Protein AF-A0A9R0RSY3-F1 (afdb_monomer_lite)

Secondary structure (DSSP, 8-state):
-HHHHHHHHHHHHHHHHTT-SEEEEE--SSPTT-BPPGGGGG-TT-SEEEEES-BPP-GGGS-TT---TT--EEEEES-B--HHHHHHHHHT-TT--EEEEES---SSPPEEEE-SS--EEEEESS--SPEEEEE-TT--EEE-

Sequence (144 aa):
MDEHRGEMARCLDTLVAKGVQELVFVNRPWPIDLRLPATLFSCASLTRLCLGVFRLPDTAAVPRGARFPNLRELILSLNTMEERDLAFLLEKSPVLEFLFIMGNQAGGVRLRLVSHSLRCVQLGFSFSEDIDVVDAPRLERLFQ

Organism: Triticum turgidum subsp. durum (NCBI:txid4567)

InterPro domains:
  IPR032675 Leucine-rich repeat domain superfamily [G3DSA:3.80.10.10] (10-142)
  IPR055302 F-box domain-containing protein-like [PTHR32141] (8-143)
  IPR055411 F-box/LRR-repeat protein 15/At3g58940/PEG3-like, LRR domain [PF24758] (9-143)

Structure (mmCIF, N/CA/C/O backbone):
data_AF-A0A9R0RSY3-F1
#
_entry.id   AF-A0A9R0RSY3-F1
#
loop_
_atom_site.group_PDB
_atom_site.id
_atom_site.type_symbol
_atom_site.label_atom_id
_atom_site.label_alt_id
_atom_site.label_comp_id
_atom_site.label_asym_id
_atom_site.label_entity_id
_atom_site.label_seq_id
_atom_site.pdbx_PDB_ins_code
_atom_site.Cartn_x
_atom_site.Cartn_y
_atom_site.Cartn_z
_atom_site.occupancy
_atom_site.B_iso_or_equiv
_atom_site.auth_seq_id
_atom_site.auth_comp_id
_atom_site.auth_asym_id
_atom_site.auth_atom_id
_atom_site.pdbx_PDB_model_num
ATOM 1 N N . MET A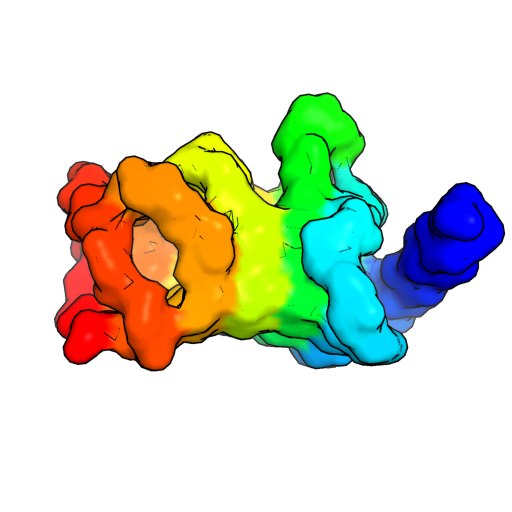 1 1 ? 17.191 -6.205 -18.103 1.00 53.81 1 MET A N 1
ATOM 2 C CA . MET A 1 1 ? 15.925 -5.630 -17.591 1.00 53.81 1 MET A CA 1
ATOM 3 C C . MET A 1 1 ? 14.920 -6.720 -17.224 1.00 53.81 1 MET A C 1
ATOM 5 O O . MET A 1 1 ? 14.464 -6.714 -16.089 1.00 53.81 1 MET A O 1
ATOM 9 N N . ASP A 1 2 ? 14.617 -7.684 -18.103 1.00 59.28 2 ASP A N 1
ATOM 10 C CA . ASP A 1 2 ? 13.605 -8.718 -17.800 1.00 59.28 2 ASP A CA 1
ATOM 11 C C . ASP A 1 2 ? 14.062 -9.821 -16.834 1.00 59.28 2 ASP A C 1
ATOM 13 O O . ASP A 1 2 ? 13.274 -10.258 -15.999 1.00 59.28 2 ASP A O 1
ATOM 17 N N . GLU A 1 3 ? 15.336 -10.219 -16.857 1.00 62.00 3 GLU A N 1
ATOM 18 C CA . GLU A 1 3 ? 15.866 -11.220 -15.911 1.00 62.00 3 GLU A CA 1
ATOM 19 C C . GLU A 1 3 ? 15.746 -10.753 -14.452 1.00 62.00 3 GLU A C 1
ATOM 21 O O . GLU A 1 3 ? 15.232 -11.481 -13.606 1.00 62.00 3 GLU A O 1
ATOM 26 N N . HIS A 1 4 ? 16.072 -9.484 -14.186 1.00 68.38 4 HIS A N 1
ATOM 27 C CA . HIS A 1 4 ? 15.970 -8.875 -12.855 1.00 68.38 4 HIS A CA 1
ATOM 28 C C . HIS A 1 4 ? 14.512 -8.803 -12.366 1.00 68.38 4 HIS A C 1
ATOM 30 O O . HIS A 1 4 ? 14.230 -8.920 -11.174 1.00 68.38 4 HIS A O 1
ATOM 36 N N . ARG A 1 5 ? 13.552 -8.649 -13.291 1.00 71.44 5 ARG A N 1
ATOM 37 C CA . ARG A 1 5 ? 12.116 -8.698 -12.982 1.00 71.44 5 ARG A CA 1
ATOM 38 C C . ARG A 1 5 ? 11.675 -10.117 -12.619 1.00 71.44 5 ARG A C 1
ATOM 40 O O . ARG A 1 5 ? 10.901 -10.282 -11.678 1.00 71.44 5 ARG A O 1
ATOM 47 N N . GLY A 1 6 ? 12.158 -11.122 -13.350 1.00 78.62 6 GLY A N 1
ATOM 48 C CA . GLY A 1 6 ? 11.869 -12.532 -13.083 1.00 78.62 6 GLY A CA 1
ATOM 49 C C . GLY A 1 6 ? 12.427 -13.001 -11.739 1.00 78.62 6 GLY A C 1
ATOM 50 O O . GLY A 1 6 ? 11.724 -13.661 -10.975 1.00 78.62 6 GLY A O 1
ATOM 51 N N . GLU A 1 7 ? 13.656 -12.608 -11.411 1.00 83.19 7 GLU A N 1
ATOM 52 C CA . GLU A 1 7 ? 14.283 -12.887 -10.114 1.00 83.19 7 GLU A CA 1
ATOM 53 C C . GLU A 1 7 ? 13.528 -12.227 -8.960 1.00 83.19 7 GLU A C 1
ATOM 55 O O . GLU A 1 7 ? 13.243 -12.873 -7.951 1.00 83.19 7 GLU A O 1
ATOM 60 N N . MET A 1 8 ? 13.130 -10.964 -9.129 1.00 84.75 8 MET A N 1
ATOM 61 C CA . MET A 1 8 ? 12.333 -10.246 -8.138 1.00 84.75 8 MET A CA 1
ATOM 62 C C . MET A 1 8 ? 10.972 -10.910 -7.904 1.00 84.75 8 MET A C 1
ATOM 64 O O . MET A 1 8 ? 10.574 -11.078 -6.754 1.00 84.75 8 MET A O 1
ATOM 68 N N . ALA A 1 9 ? 10.273 -11.327 -8.964 1.00 84.00 9 ALA A N 1
ATOM 69 C CA . ALA A 1 9 ? 9.005 -12.042 -8.829 1.00 84.00 9 ALA A CA 1
ATOM 70 C C . ALA A 1 9 ? 9.178 -13.348 -8.034 1.00 84.00 9 ALA A C 1
ATOM 72 O O . ALA A 1 9 ? 8.453 -13.567 -7.069 1.00 84.00 9 ALA A O 1
ATOM 73 N N . ARG A 1 10 ?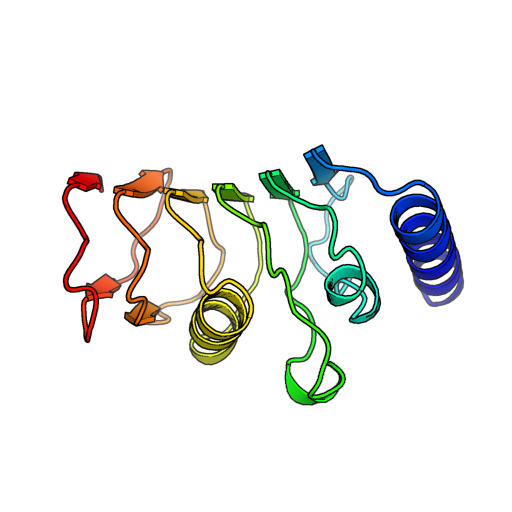 10.205 -14.150 -8.349 1.00 87.25 10 ARG A N 1
ATOM 74 C CA . ARG A 1 10 ? 10.520 -15.392 -7.615 1.00 87.25 10 ARG A CA 1
ATOM 75 C C . ARG A 1 10 ? 10.910 -15.144 -6.156 1.00 87.25 10 ARG A C 1
ATOM 77 O O . ARG A 1 10 ? 10.565 -15.935 -5.275 1.00 87.25 10 ARG A O 1
ATOM 84 N N . CYS A 1 11 ? 11.635 -14.058 -5.890 1.00 87.88 11 CYS A N 1
ATOM 85 C CA . CYS A 1 11 ? 11.963 -13.635 -4.532 1.00 87.88 11 CYS A CA 1
ATOM 86 C C . CYS A 1 11 ? 10.681 -13.330 -3.748 1.00 87.88 11 CYS A C 1
ATOM 88 O O . CYS A 1 11 ? 10.483 -13.874 -2.663 1.00 87.88 11 CYS A O 1
ATOM 90 N N . LEU A 1 12 ? 9.766 -12.551 -4.334 1.00 88.44 12 LEU A N 1
ATOM 91 C CA . LEU A 1 12 ? 8.464 -12.259 -3.736 1.00 88.44 12 LEU A CA 1
ATOM 92 C C . LEU A 1 12 ? 7.646 -13.531 -3.502 1.00 88.44 12 LEU A C 1
ATOM 94 O O . LEU A 1 12 ? 7.150 -13.712 -2.396 1.00 88.44 12 LEU A O 1
ATOM 98 N N . ASP A 1 13 ? 7.586 -14.453 -4.464 1.00 89.31 13 ASP A N 1
ATOM 99 C CA . ASP A 1 13 ? 6.884 -15.735 -4.300 1.00 89.31 13 ASP A CA 1
ATOM 100 C C . ASP A 1 13 ? 7.438 -16.542 -3.112 1.00 89.31 13 ASP A C 1
ATOM 102 O O . ASP A 1 13 ? 6.692 -17.158 -2.349 1.00 89.31 13 ASP A O 1
ATOM 106 N N . THR A 1 14 ? 8.754 -16.488 -2.894 1.00 91.69 14 THR A N 1
ATOM 107 C CA . THR A 1 14 ? 9.396 -17.121 -1.734 1.00 91.69 14 THR A CA 1
ATOM 108 C C . THR A 1 14 ? 8.997 -16.441 -0.422 1.00 91.69 14 THR A C 1
ATOM 110 O O . THR A 1 14 ? 8.752 -17.122 0.576 1.00 91.69 14 THR A O 1
ATOM 113 N N . LEU A 1 15 ? 8.916 -15.107 -0.398 1.00 90.69 15 LEU A N 1
ATOM 114 C CA . LEU A 1 15 ? 8.480 -14.347 0.779 1.00 90.69 15 LEU A CA 1
ATOM 115 C C . LEU A 1 15 ? 7.005 -14.619 1.111 1.00 90.69 15 LEU A C 1
ATOM 117 O O . LEU A 1 15 ? 6.673 -14.787 2.286 1.00 90.69 15 LEU A O 1
ATOM 121 N N . VAL A 1 16 ? 6.152 -14.743 0.086 1.00 89.31 16 VAL A N 1
ATOM 122 C CA . VAL A 1 16 ? 4.752 -15.180 0.219 1.00 89.31 16 VAL A CA 1
ATOM 123 C C . VAL A 1 16 ? 4.697 -16.556 0.876 1.00 89.31 16 VAL A C 1
ATOM 125 O O . VAL A 1 16 ? 4.035 -16.722 1.898 1.00 89.31 16 VAL A O 1
ATOM 128 N N . ALA A 1 17 ? 5.427 -17.534 0.330 1.00 91.25 17 ALA A N 1
ATOM 129 C CA . ALA A 1 17 ? 5.431 -18.905 0.840 1.00 91.25 17 ALA A CA 1
ATOM 130 C C . ALA A 1 17 ? 5.921 -18.998 2.294 1.00 91.25 17 ALA A C 1
ATOM 132 O O . ALA A 1 17 ? 5.477 -19.862 3.048 1.00 91.25 17 ALA A O 1
ATOM 133 N N . LYS A 1 18 ? 6.821 -18.097 2.703 1.00 93.94 18 LYS A N 1
ATOM 134 C CA . LYS A 1 18 ? 7.340 -18.022 4.074 1.00 93.94 18 LYS A CA 1
ATOM 135 C C . LYS A 1 18 ? 6.441 -17.262 5.049 1.00 93.94 18 LYS A C 1
ATOM 137 O O . LYS A 1 18 ? 6.751 -17.250 6.237 1.00 93.94 18 LYS A O 1
ATOM 142 N N . GLY A 1 19 ? 5.362 -16.631 4.587 1.00 93.38 19 GLY A N 1
ATOM 143 C CA . GLY A 1 19 ? 4.449 -15.896 5.462 1.00 93.38 19 GLY A CA 1
ATOM 144 C C . GLY A 1 19 ? 5.119 -14.714 6.170 1.00 93.38 19 GLY A C 1
ATOM 145 O O . GLY A 1 19 ? 4.850 -14.461 7.344 1.00 93.38 19 GLY A O 1
ATOM 146 N N . VAL A 1 20 ? 6.014 -14.005 5.476 1.00 95.62 20 VAL A N 1
ATOM 147 C CA . VAL A 1 20 ? 6.740 -12.856 6.037 1.00 95.62 20 VAL A CA 1
ATOM 148 C C . VAL A 1 20 ? 5.759 -11.782 6.520 1.00 95.62 20 VAL A C 1
ATOM 150 O O . VAL A 1 20 ? 4.813 -11.435 5.811 1.00 95.62 20 VAL A O 1
ATOM 153 N N . GLN A 1 21 ? 5.985 -11.265 7.730 1.00 97.25 21 GLN A N 1
ATOM 154 C CA . GLN A 1 21 ? 5.150 -10.223 8.343 1.00 97.25 21 GLN A CA 1
ATOM 155 C C . GLN A 1 21 ? 5.715 -8.818 8.127 1.00 97.25 21 GLN A C 1
ATOM 157 O O . GLN A 1 21 ? 4.960 -7.880 7.887 1.00 97.25 21 GLN A O 1
ATOM 162 N N . GLU A 1 22 ? 7.038 -8.678 8.145 1.00 97.38 22 GLU A N 1
ATOM 163 C CA . GLU A 1 22 ? 7.708 -7.403 7.910 1.00 97.38 22 GLU A CA 1
ATOM 164 C C . GLU A 1 22 ? 8.625 -7.504 6.701 1.00 97.38 22 GLU A C 1
ATOM 166 O O . GLU A 1 22 ? 9.510 -8.360 6.648 1.00 97.38 22 GLU A O 1
ATOM 171 N N . LEU A 1 23 ? 8.426 -6.616 5.731 1.00 95.62 23 LEU A N 1
ATOM 172 C CA . LEU A 1 23 ? 9.250 -6.557 4.535 1.00 95.62 23 LEU A CA 1
ATOM 173 C C . LEU A 1 23 ? 9.775 -5.144 4.319 1.00 95.62 23 LEU A C 1
ATOM 175 O O . LEU A 1 23 ? 9.011 -4.193 4.170 1.00 95.62 23 LEU A O 1
ATOM 179 N N . VAL A 1 24 ? 11.099 -5.035 4.244 1.00 94.38 24 VAL A N 1
ATOM 180 C CA . VAL A 1 24 ? 11.794 -3.852 3.742 1.00 94.38 24 VAL A CA 1
ATOM 181 C C . VAL A 1 24 ? 12.367 -4.210 2.384 1.00 94.38 24 VAL A C 1
ATOM 183 O O . VAL A 1 24 ? 13.210 -5.099 2.275 1.00 94.38 24 VAL A O 1
ATOM 186 N N . PHE A 1 25 ? 11.898 -3.527 1.348 1.00 90.44 25 PHE A N 1
ATOM 187 C CA . PHE A 1 25 ? 12.312 -3.783 -0.017 1.00 90.44 25 PHE A CA 1
ATOM 188 C C . PHE A 1 25 ? 12.718 -2.475 -0.682 1.00 90.44 25 PHE A C 1
ATOM 190 O O . PHE A 1 25 ? 11.901 -1.580 -0.889 1.00 90.44 25 PHE A O 1
ATOM 197 N N . VAL A 1 26 ? 14.013 -2.349 -0.971 1.00 88.56 26 VAL A N 1
ATOM 198 C CA . VAL A 1 26 ? 14.625 -1.111 -1.462 1.00 88.56 26 VAL A CA 1
ATOM 199 C C . VAL A 1 26 ? 15.496 -1.426 -2.669 1.00 88.56 26 VAL A C 1
ATOM 201 O O . VAL A 1 26 ? 16.396 -2.258 -2.581 1.00 88.56 26 VAL A O 1
ATOM 204 N N . ASN A 1 27 ? 15.247 -0.745 -3.784 1.00 85.38 27 ASN A N 1
ATOM 205 C CA . ASN A 1 27 ? 16.029 -0.887 -5.008 1.00 85.38 27 ASN A CA 1
ATOM 206 C C . ASN A 1 27 ? 17.263 0.039 -5.005 1.00 85.38 27 ASN A C 1
ATOM 208 O O . ASN A 1 27 ? 17.149 1.242 -4.767 1.00 85.38 27 ASN A O 1
ATOM 212 N N . ARG A 1 28 ? 18.459 -0.505 -5.269 1.00 74.75 28 ARG A N 1
ATOM 213 C CA . ARG A 1 28 ? 19.733 0.237 -5.377 1.00 74.75 28 ARG A CA 1
ATOM 214 C C . ARG A 1 28 ? 20.640 -0.441 -6.421 1.00 74.75 28 ARG A C 1
ATOM 216 O O . ARG A 1 28 ? 20.741 -1.665 -6.380 1.00 74.75 28 ARG A O 1
ATOM 223 N N . PRO A 1 29 ? 21.393 0.312 -7.249 1.00 67.19 29 PRO A N 1
ATOM 224 C CA . PRO A 1 29 ? 21.426 1.773 -7.360 1.00 67.19 29 PRO A CA 1
ATOM 225 C C . PRO A 1 29 ? 20.280 2.329 -8.226 1.00 67.19 29 PRO A C 1
ATOM 227 O O . PRO A 1 29 ? 19.537 1.585 -8.853 1.00 67.19 29 PRO A O 1
ATOM 230 N N . TRP A 1 30 ? 20.143 3.656 -8.242 1.00 59.78 30 TRP A N 1
ATOM 231 C CA . TRP A 1 30 ? 19.291 4.394 -9.185 1.00 59.78 30 TRP A CA 1
ATOM 232 C C . TRP A 1 30 ? 19.601 3.944 -10.633 1.00 59.78 30 TRP A C 1
ATOM 234 O O . TRP A 1 30 ? 20.783 3.725 -10.920 1.00 59.78 30 TRP A O 1
ATOM 244 N N . PRO A 1 31 ? 18.612 3.808 -11.543 1.00 61.44 31 PRO A N 1
ATOM 245 C CA . PRO A 1 31 ? 17.361 4.580 -11.607 1.00 61.44 31 PRO A CA 1
ATOM 246 C C . PRO A 1 31 ? 16.076 3.958 -11.015 1.00 61.44 31 PRO A C 1
ATOM 248 O O . PRO A 1 31 ? 15.978 2.759 -10.779 1.00 61.44 31 PRO A O 1
ATOM 251 N N . ILE A 1 32 ? 15.064 4.819 -10.787 1.00 66.00 32 ILE A N 1
ATOM 252 C CA . ILE A 1 32 ? 13.683 4.473 -10.364 1.00 66.00 32 ILE A CA 1
ATOM 253 C C . ILE A 1 32 ? 12.850 4.048 -11.590 1.00 66.00 32 ILE A C 1
ATOM 255 O O . ILE A 1 32 ? 11.834 4.649 -11.942 1.00 66.00 32 ILE A O 1
ATOM 259 N N . ASP A 1 33 ? 13.304 3.047 -12.334 1.00 69.19 33 ASP A N 1
ATOM 260 C CA . ASP A 1 33 ? 12.573 2.517 -13.491 1.00 69.19 33 ASP A CA 1
ATOM 261 C C . ASP A 1 33 ? 12.020 1.108 -13.252 1.00 69.19 33 ASP A C 1
ATOM 263 O O . ASP A 1 33 ? 11.035 0.713 -13.892 1.00 69.19 33 ASP A O 1
ATOM 267 N N . LEU A 1 34 ? 12.574 0.389 -12.273 1.00 81.50 34 LEU A N 1
ATOM 268 C CA . LEU A 1 34 ? 12.111 -0.937 -11.908 1.00 81.50 34 LEU A CA 1
ATOM 269 C C . LEU A 1 34 ? 10.702 -0.866 -11.303 1.00 81.50 34 LEU A C 1
ATOM 271 O O . LEU A 1 34 ? 10.477 -0.367 -10.199 1.00 81.50 34 LEU A O 1
ATOM 275 N N . ARG A 1 35 ? 9.731 -1.369 -12.069 1.00 85.12 35 ARG A N 1
ATOM 276 C CA . ARG A 1 35 ? 8.344 -1.514 -11.613 1.00 85.12 35 ARG A CA 1
ATOM 277 C C . ARG A 1 35 ? 8.225 -2.692 -10.667 1.00 85.12 35 ARG A C 1
ATOM 279 O O . ARG A 1 35 ? 8.589 -3.810 -11.047 1.00 85.12 35 ARG A O 1
ATOM 286 N N . LEU A 1 36 ? 7.634 -2.435 -9.509 1.00 86.94 36 LEU A N 1
ATOM 287 C CA . LEU A 1 36 ? 7.298 -3.448 -8.524 1.00 86.94 36 LEU A CA 1
ATOM 288 C C . LEU A 1 36 ? 6.354 -4.507 -9.137 1.00 86.94 36 LEU A C 1
ATOM 290 O O . LEU A 1 36 ? 5.409 -4.142 -9.840 1.00 86.94 36 LEU A O 1
ATOM 294 N N . PRO A 1 37 ? 6.584 -5.813 -8.925 1.00 86.44 37 PRO A N 1
ATOM 295 C CA . PRO A 1 37 ? 5.681 -6.852 -9.404 1.00 86.44 37 PRO A CA 1
ATOM 296 C C . PRO A 1 37 ? 4.357 -6.859 -8.642 1.00 86.44 37 PRO A C 1
ATOM 298 O O . PRO A 1 37 ? 4.325 -6.723 -7.419 1.00 86.44 37 PRO A O 1
ATOM 301 N N . ALA A 1 38 ? 3.267 -7.138 -9.358 1.00 85.62 38 ALA A N 1
ATOM 302 C CA . ALA A 1 38 ? 1.944 -7.323 -8.762 1.00 85.62 38 ALA A CA 1
ATOM 303 C C . ALA A 1 38 ? 1.876 -8.513 -7.782 1.00 85.62 38 ALA A C 1
ATOM 305 O O . ALA A 1 38 ? 0.990 -8.556 -6.931 1.00 85.62 38 ALA A O 1
ATOM 306 N N 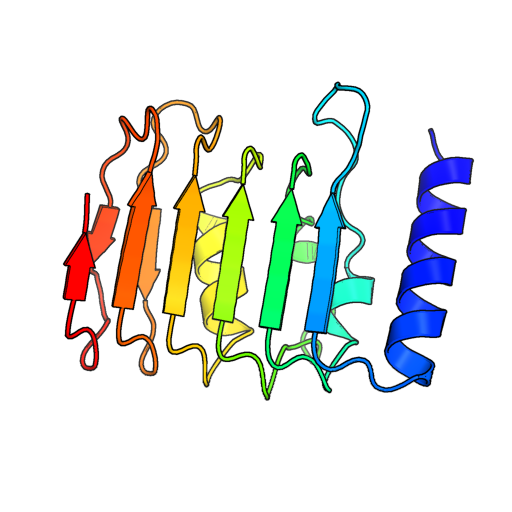. THR A 1 39 ? 2.818 -9.463 -7.857 1.00 86.06 39 THR A N 1
ATOM 307 C CA . THR A 1 39 ? 2.882 -10.607 -6.934 1.00 86.06 39 THR A CA 1
ATOM 308 C C . THR A 1 39 ? 3.096 -10.186 -5.482 1.00 86.06 39 THR A C 1
ATOM 310 O O . THR A 1 39 ? 2.672 -10.921 -4.594 1.00 86.06 39 THR A O 1
ATOM 313 N N . LEU A 1 40 ? 3.625 -8.981 -5.218 1.00 88.75 40 LEU A N 1
ATOM 314 C CA . LEU A 1 40 ? 3.760 -8.441 -3.862 1.00 88.75 40 LEU A CA 1
ATOM 315 C C . LEU A 1 40 ? 2.425 -8.432 -3.097 1.00 88.75 40 LEU A C 1
ATOM 317 O O . LEU A 1 40 ? 2.403 -8.756 -1.913 1.00 88.75 40 LEU A O 1
ATOM 321 N N . PHE A 1 41 ? 1.303 -8.145 -3.770 1.00 89.12 41 PHE A N 1
ATOM 322 C CA . PHE A 1 41 ? -0.038 -8.148 -3.162 1.00 89.12 41 PHE A CA 1
ATOM 323 C C . PHE A 1 41 ? -0.526 -9.543 -2.740 1.00 89.12 41 PHE A C 1
ATOM 325 O O . PHE A 1 41 ? -1.607 -9.669 -2.168 1.00 89.12 41 PHE A O 1
ATOM 332 N N . SER A 1 42 ? 0.242 -10.596 -3.026 1.00 88.50 42 SER A N 1
ATOM 333 C CA . SER A 1 42 ? -0.044 -11.960 -2.571 1.00 88.50 42 SER A CA 1
ATOM 334 C C . SER A 1 42 ? 0.525 -12.239 -1.176 1.00 88.50 42 SER A C 1
ATOM 336 O O . SER A 1 42 ? 0.177 -13.251 -0.571 1.00 88.50 42 SER A O 1
ATOM 338 N N . CYS A 1 43 ? 1.369 -11.352 -0.631 1.00 91.19 43 CYS A N 1
ATOM 339 C CA . CYS A 1 43 ? 1.935 -11.470 0.714 1.00 91.19 43 CYS A CA 1
ATOM 340 C C . CYS A 1 43 ? 0.887 -11.130 1.790 1.00 91.19 43 CYS A C 1
ATOM 342 O O . CYS A 1 43 ? 0.973 -10.109 2.473 1.00 91.19 43 CYS A O 1
ATOM 344 N N . ALA A 1 44 ? -0.121 -11.990 1.948 1.00 92.62 44 ALA A N 1
ATOM 345 C CA . ALA A 1 44 ? -1.257 -11.740 2.834 1.00 92.62 44 ALA A CA 1
ATOM 346 C C . ALA A 1 44 ? -0.877 -11.644 4.326 1.00 92.62 44 ALA A C 1
ATOM 348 O O . ALA A 1 44 ? -1.627 -11.080 5.121 1.00 92.62 44 ALA A O 1
ATOM 349 N N . SER A 1 45 ? 0.276 -12.190 4.712 1.00 96.00 45 SER A N 1
ATOM 350 C CA . SER A 1 45 ? 0.819 -12.166 6.074 1.00 96.00 45 SER A CA 1
ATOM 351 C C . SER A 1 45 ? 1.432 -10.827 6.483 1.00 96.00 45 SER A C 1
ATOM 353 O O . SER A 1 45 ? 1.683 -10.641 7.672 1.00 96.00 45 SER A O 1
ATOM 355 N N . LEU A 1 46 ? 1.698 -9.917 5.537 1.00 97.88 46 LEU A N 1
ATOM 356 C CA . LEU A 1 46 ? 2.383 -8.663 5.843 1.00 97.88 46 LEU A CA 1
ATOM 357 C C . LEU A 1 46 ? 1.566 -7.801 6.803 1.00 97.88 46 LEU A C 1
ATOM 359 O O . LEU A 1 46 ? 0.401 -7.502 6.548 1.00 97.88 46 LEU A O 1
ATOM 363 N N . THR A 1 47 ? 2.228 -7.362 7.867 1.00 98.31 47 THR A N 1
ATOM 364 C CA . THR A 1 47 ? 1.766 -6.360 8.828 1.00 98.31 47 THR A CA 1
ATOM 365 C C . THR A 1 47 ? 2.500 -5.036 8.648 1.00 98.31 47 THR A C 1
ATOM 367 O O . THR A 1 47 ? 1.918 -3.981 8.904 1.00 98.31 47 THR A O 1
ATOM 370 N N . ARG A 1 48 ? 3.734 -5.075 8.130 1.00 98.44 48 ARG A N 1
ATOM 371 C CA . ARG A 1 48 ? 4.565 -3.897 7.876 1.00 98.44 48 ARG A CA 1
ATOM 372 C C . ARG A 1 48 ? 5.302 -4.002 6.549 1.00 98.44 48 ARG A C 1
ATOM 374 O O . ARG A 1 48 ? 5.981 -4.992 6.276 1.00 98.44 48 ARG A O 1
ATOM 381 N N . LEU A 1 49 ? 5.201 -2.954 5.740 1.00 97.25 49 LEU A N 1
ATOM 382 C CA . LEU A 1 49 ? 5.821 -2.886 4.423 1.00 97.25 49 LEU A CA 1
ATOM 383 C C . LEU A 1 49 ? 6.542 -1.551 4.242 1.00 97.25 49 LEU A C 1
ATOM 385 O O . LEU A 1 49 ? 5.936 -0.488 4.335 1.00 97.25 49 LEU A O 1
ATOM 389 N N . CYS A 1 50 ? 7.833 -1.616 3.937 1.00 95.19 50 CYS A N 1
ATOM 390 C CA . CYS A 1 50 ? 8.644 -0.472 3.547 1.00 95.19 50 CYS A CA 1
ATOM 391 C C . CYS A 1 50 ? 9.145 -0.673 2.118 1.00 95.19 50 CYS A C 1
ATOM 393 O O . CYS A 1 50 ? 9.875 -1.626 1.844 1.00 95.19 50 CYS A O 1
ATOM 395 N N . LEU A 1 51 ? 8.747 0.223 1.216 1.00 92.06 51 LEU A N 1
ATOM 396 C CA . LEU A 1 51 ? 9.139 0.224 -0.189 1.00 92.06 51 LEU A CA 1
ATOM 397 C C . LEU A 1 51 ? 10.004 1.441 -0.486 1.00 92.06 51 LEU A C 1
ATOM 399 O O . LEU A 1 51 ? 9.598 2.577 -0.228 1.00 92.06 51 LEU A O 1
ATOM 403 N N . GLY A 1 52 ? 11.178 1.203 -1.063 1.00 90.12 52 GLY A N 1
ATOM 404 C CA . GLY A 1 52 ? 12.122 2.251 -1.421 1.00 90.12 52 GLY A CA 1
ATOM 405 C C . GLY A 1 52 ? 12.554 2.203 -2.881 1.00 90.12 52 GLY A C 1
ATOM 406 O O . GLY A 1 52 ? 13.003 1.157 -3.345 1.00 90.12 52 GLY A O 1
ATOM 407 N N . VAL A 1 53 ? 12.546 3.351 -3.563 1.00 87.62 53 VAL A N 1
ATOM 408 C CA . VAL A 1 53 ? 13.186 3.525 -4.886 1.00 87.62 53 VAL A CA 1
ATOM 409 C C . VAL A 1 53 ? 12.562 2.634 -5.982 1.00 87.62 53 VAL A C 1
ATOM 411 O O . VAL A 1 53 ? 13.244 2.156 -6.888 1.00 87.62 53 VAL A O 1
ATOM 414 N N . PHE A 1 54 ? 11.247 2.407 -5.925 1.00 87.06 54 PHE A N 1
ATOM 415 C CA . PHE A 1 54 ? 10.499 1.677 -6.951 1.00 87.06 54 PHE A CA 1
ATOM 416 C C . PHE A 1 54 ? 9.511 2.580 -7.689 1.00 87.06 54 PHE A C 1
ATOM 418 O O . PHE A 1 54 ? 8.995 3.560 -7.149 1.00 87.06 54 PHE A O 1
ATOM 425 N N . ARG A 1 55 ? 9.173 2.199 -8.924 1.00 86.81 55 ARG A N 1
ATOM 426 C CA . ARG A 1 55 ? 7.902 2.620 -9.519 1.00 86.81 55 ARG A CA 1
ATOM 427 C C . ARG A 1 55 ? 6.807 1.683 -9.010 1.00 86.81 55 ARG A C 1
ATOM 429 O O . ARG A 1 55 ? 6.974 0.460 -9.091 1.00 86.81 55 ARG A O 1
ATOM 436 N N . LEU A 1 56 ? 5.711 2.244 -8.498 1.00 84.88 56 LEU A N 1
ATOM 437 C CA . LEU A 1 56 ? 4.565 1.456 -8.046 1.00 84.88 56 LEU A CA 1
ATOM 438 C C . LEU A 1 56 ? 4.007 0.569 -9.181 1.00 84.88 56 LEU A C 1
ATOM 440 O O . LEU A 1 56 ? 4.225 0.850 -10.367 1.00 84.88 56 LEU A O 1
ATOM 444 N N . PRO A 1 57 ? 3.385 -0.572 -8.833 1.00 81.19 57 PRO A N 1
ATOM 445 C CA . PRO A 1 57 ? 2.908 -1.533 -9.818 1.00 81.19 57 PRO A CA 1
ATOM 446 C C . PRO A 1 57 ? 1.787 -0.935 -10.668 1.00 81.19 57 PRO A C 1
ATOM 448 O O . PRO A 1 57 ? 1.005 -0.120 -10.191 1.00 81.19 57 PRO A O 1
ATOM 451 N N . ASP A 1 58 ? 1.666 -1.408 -11.911 1.00 83.19 58 ASP A N 1
ATOM 452 C CA . ASP A 1 58 ? 0.483 -1.123 -12.722 1.00 83.19 58 ASP A CA 1
ATOM 453 C C . ASP A 1 58 ? -0.743 -1.742 -12.041 1.00 83.19 58 ASP A C 1
ATOM 455 O O . ASP A 1 58 ? -0.876 -2.968 -11.967 1.00 83.19 58 ASP A O 1
ATOM 459 N N . THR A 1 59 ? -1.624 -0.888 -11.526 1.00 81.94 59 THR A N 1
ATOM 460 C CA . THR A 1 59 ? -2.831 -1.285 -10.791 1.00 81.94 59 THR A CA 1
ATOM 461 C C . THR A 1 59 ? -3.750 -2.186 -11.620 1.00 81.94 59 THR A C 1
ATOM 463 O O . THR A 1 59 ? -4.425 -3.046 -11.055 1.00 81.94 59 THR A O 1
ATOM 466 N N . ALA A 1 60 ? -3.721 -2.084 -12.956 1.00 82.38 60 ALA A N 1
ATOM 467 C CA . ALA A 1 60 ? -4.487 -2.956 -13.848 1.00 82.38 60 ALA A CA 1
ATOM 468 C C . ALA A 1 60 ? -3.940 -4.395 -13.912 1.00 82.38 60 ALA A C 1
ATOM 470 O O . ALA A 1 60 ? -4.686 -5.326 -14.218 1.00 82.38 60 ALA A O 1
ATOM 471 N N . ALA A 1 61 ? -2.654 -4.592 -13.610 1.00 82.75 61 ALA A N 1
ATOM 472 C CA . ALA A 1 61 ? -2.005 -5.902 -13.604 1.00 82.75 61 ALA A CA 1
ATOM 473 C C . ALA A 1 61 ? -2.183 -6.658 -12.274 1.00 82.75 61 ALA A C 1
ATOM 475 O O . ALA A 1 61 ? -1.797 -7.825 -12.169 1.00 82.75 61 ALA A O 1
ATOM 476 N N . VAL A 1 62 ? -2.747 -6.013 -11.249 1.00 84.50 62 VAL A N 1
ATOM 477 C CA . VAL A 1 62 ? -2.966 -6.625 -9.937 1.00 84.50 62 VAL A CA 1
ATOM 478 C C . VAL A 1 62 ? -4.258 -7.454 -9.957 1.00 84.50 62 VAL A C 1
ATOM 480 O O . VAL A 1 62 ? -5.328 -6.919 -10.259 1.00 84.50 62 VAL A O 1
ATOM 483 N N . PRO A 1 63 ? -4.212 -8.759 -9.618 1.00 84.25 63 PRO A N 1
ATOM 484 C CA . PRO A 1 63 ? -5.414 -9.584 -9.553 1.00 84.25 63 PRO A CA 1
ATOM 485 C C . PRO A 1 63 ? -6.451 -8.995 -8.590 1.00 84.25 63 PRO A C 1
ATOM 487 O O . PRO A 1 63 ? -6.109 -8.569 -7.490 1.00 84.25 63 PRO A O 1
ATOM 490 N N . ARG A 1 64 ? -7.742 -9.037 -8.952 1.00 81.38 64 ARG A N 1
ATOM 491 C CA . ARG A 1 64 ? -8.827 -8.412 -8.161 1.00 81.38 64 ARG A CA 1
ATOM 492 C C . ARG A 1 64 ? -8.873 -8.856 -6.693 1.00 81.38 64 ARG A C 1
ATOM 494 O O . ARG A 1 64 ? -9.247 -8.062 -5.835 1.00 81.38 64 ARG A O 1
ATOM 501 N N . GLY A 1 65 ? -8.516 -10.113 -6.420 1.00 83.38 65 GLY A N 1
ATOM 502 C CA . GLY A 1 65 ? -8.488 -10.686 -5.071 1.00 83.38 65 GLY A CA 1
ATOM 503 C C . GLY A 1 65 ? -7.198 -10.430 -4.285 1.00 83.38 65 GLY A C 1
ATOM 504 O O . GLY A 1 65 ? -7.166 -10.719 -3.090 1.00 83.38 65 GLY A O 1
ATOM 505 N N . ALA A 1 66 ? -6.147 -9.910 -4.924 1.00 88.06 66 ALA A N 1
ATOM 506 C CA . ALA A 1 66 ? -4.875 -9.637 -4.269 1.00 88.06 66 ALA A CA 1
ATOM 507 C C . ALA A 1 66 ? -5.003 -8.395 -3.376 1.00 88.06 66 ALA A C 1
ATOM 509 O O . ALA A 1 66 ? -5.536 -7.363 -3.790 1.00 88.06 66 ALA A O 1
ATOM 510 N N . ARG A 1 67 ? -4.565 -8.522 -2.123 1.00 92.62 67 ARG A N 1
ATOM 511 C CA . ARG A 1 67 ? -4.729 -7.509 -1.078 1.00 92.62 67 ARG A CA 1
ATOM 512 C C . ARG A 1 67 ? -3.740 -7.749 0.055 1.00 92.62 67 ARG A C 1
ATOM 514 O O . ARG A 1 67 ? -3.242 -8.857 0.225 1.00 92.62 67 ARG A O 1
ATOM 521 N N . PHE A 1 68 ? -3.563 -6.738 0.889 1.00 95.38 68 PHE A N 1
ATOM 522 C CA . PHE A 1 68 ? -2.835 -6.815 2.143 1.00 95.38 68 PHE A CA 1
ATOM 523 C C . PHE A 1 68 ? -3.818 -6.813 3.326 1.00 95.38 68 PHE A C 1
ATOM 525 O O . PHE A 1 68 ? -4.078 -5.770 3.925 1.00 95.38 68 PHE A O 1
ATOM 532 N N . PRO A 1 69 ? -4.412 -7.967 3.681 1.00 96.06 69 PRO A N 1
ATOM 533 C CA . PRO A 1 69 ? -5.491 -8.016 4.664 1.00 96.06 69 PRO A CA 1
ATOM 534 C C . PRO A 1 69 ? -5.032 -7.691 6.090 1.00 96.06 69 PRO A C 1
ATOM 536 O O . PRO A 1 69 ? -5.875 -7.372 6.919 1.00 96.06 69 PRO A O 1
ATOM 539 N N . ASN A 1 70 ? -3.727 -7.780 6.369 1.00 97.62 70 ASN A N 1
ATOM 540 C CA . ASN A 1 70 ? -3.146 -7.595 7.698 1.00 97.62 70 ASN A CA 1
ATOM 541 C C . ASN A 1 70 ? -2.201 -6.386 7.786 1.00 97.62 70 ASN A C 1
ATOM 543 O O . ASN A 1 70 ? -1.620 -6.162 8.847 1.00 97.62 70 ASN A O 1
ATOM 547 N N . LEU A 1 71 ? -2.024 -5.621 6.701 1.00 98.50 71 LEU A N 1
ATOM 548 C CA . LEU A 1 71 ? -1.020 -4.560 6.644 1.00 98.50 71 LEU A CA 1
ATOM 549 C C . LE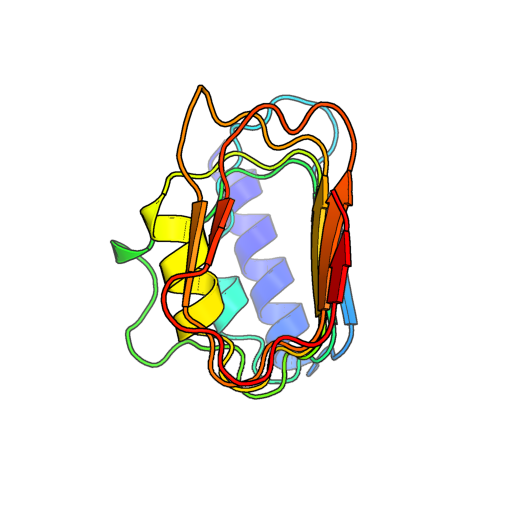U A 1 71 ? -1.474 -3.348 7.446 1.00 98.50 71 LEU A C 1
ATOM 551 O O . LEU A 1 71 ? -2.487 -2.733 7.127 1.00 98.50 71 LEU A O 1
ATOM 555 N N . ARG A 1 72 ? -0.689 -3.013 8.469 1.00 98.50 72 ARG A N 1
ATOM 556 C CA . ARG A 1 72 ? -0.935 -1.932 9.429 1.00 98.50 72 ARG A CA 1
ATOM 557 C C . ARG A 1 72 ? -0.027 -0.739 9.200 1.00 98.50 72 ARG A C 1
ATOM 559 O O . ARG A 1 72 ? -0.446 0.388 9.444 1.00 98.50 72 ARG A O 1
ATOM 566 N N . GLU A 1 73 ? 1.180 -0.976 8.699 1.00 98.62 73 GLU A N 1
ATOM 567 C CA . GLU A 1 73 ? 2.166 0.070 8.446 1.00 98.62 73 GLU A CA 1
ATOM 568 C C . GLU A 1 73 ? 2.679 0.013 7.008 1.00 98.62 73 GLU A C 1
ATOM 570 O O . GLU A 1 73 ? 3.190 -1.017 6.559 1.00 98.62 73 GLU A O 1
ATOM 575 N N . LEU A 1 74 ? 2.587 1.143 6.308 1.00 97.31 74 LEU A N 1
ATOM 576 C CA . LEU A 1 74 ? 3.105 1.317 4.957 1.00 97.31 74 LEU A CA 1
ATOM 577 C C . LEU A 1 74 ? 4.050 2.517 4.908 1.00 97.31 74 LEU A C 1
ATOM 579 O O . LEU A 1 74 ? 3.673 3.639 5.241 1.00 97.31 74 LEU A O 1
ATOM 583 N N . ILE A 1 75 ? 5.276 2.274 4.456 1.00 95.31 75 ILE A N 1
ATOM 584 C CA . ILE A 1 75 ? 6.306 3.289 4.254 1.00 95.31 75 ILE A CA 1
ATOM 585 C C . ILE A 1 75 ? 6.678 3.320 2.773 1.00 95.31 75 ILE A C 1
ATOM 587 O O . ILE A 1 75 ? 7.086 2.304 2.210 1.00 95.31 75 ILE A O 1
ATOM 591 N N . LEU A 1 76 ? 6.565 4.493 2.154 1.00 91.69 76 LEU A N 1
ATOM 592 C CA . LEU A 1 76 ? 6.925 4.750 0.765 1.00 91.69 76 LEU A CA 1
ATOM 593 C C . LEU A 1 76 ? 8.045 5.794 0.717 1.00 91.69 76 LEU A C 1
ATOM 595 O O . LEU A 1 76 ? 7.805 6.972 0.960 1.00 91.69 76 LEU A O 1
ATOM 599 N N . SER A 1 77 ? 9.256 5.378 0.353 1.00 89.19 77 SER A N 1
ATOM 600 C CA . SER A 1 77 ? 10.433 6.251 0.286 1.00 89.19 77 SER A CA 1
ATOM 601 C C . SER A 1 77 ? 10.976 6.368 -1.138 1.00 89.19 77 SER A C 1
ATOM 603 O O . SER A 1 77 ? 11.403 5.378 -1.726 1.00 89.19 77 SER A O 1
ATOM 605 N N . LEU A 1 78 ? 11.025 7.582 -1.689 1.00 8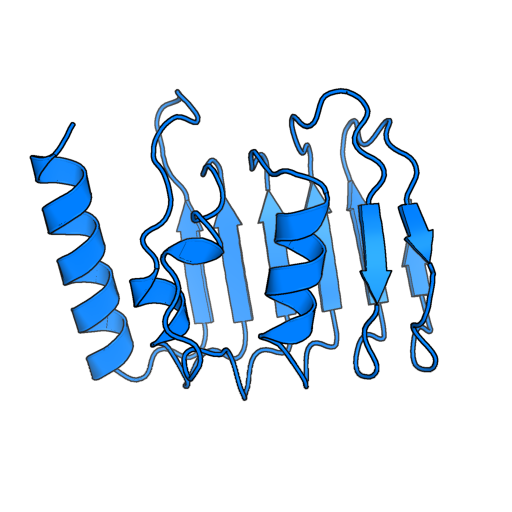6.88 78 LEU A N 1
ATOM 606 C CA . LEU A 1 78 ? 11.580 7.870 -3.021 1.00 86.88 78 LEU A CA 1
ATOM 607 C C . LEU A 1 78 ? 10.948 7.019 -4.138 1.00 86.88 78 LEU A C 1
ATOM 609 O O . LEU A 1 78 ? 11.631 6.606 -5.076 1.00 86.88 78 LEU A O 1
ATOM 613 N N . ASN A 1 79 ? 9.659 6.702 -4.014 1.00 86.00 79 ASN A N 1
ATOM 614 C CA . ASN A 1 79 ? 8.942 5.963 -5.047 1.00 86.00 79 ASN A CA 1
ATOM 615 C C . ASN A 1 79 ? 8.473 6.906 -6.166 1.00 86.00 79 ASN A C 1
ATOM 617 O O . ASN A 1 79 ? 8.520 8.130 -6.046 1.00 86.00 79 ASN A O 1
ATOM 621 N N . THR A 1 80 ? 8.060 6.323 -7.288 1.00 85.00 80 THR A N 1
ATOM 622 C CA . THR A 1 80 ? 7.328 7.016 -8.356 1.00 85.00 80 THR A CA 1
ATOM 623 C C . THR A 1 80 ? 5.929 6.424 -8.444 1.00 85.00 80 THR A C 1
ATOM 625 O O . THR A 1 80 ? 5.795 5.202 -8.563 1.00 85.00 80 THR A O 1
ATOM 628 N N . MET A 1 81 ? 4.906 7.277 -8.400 1.00 83.06 81 MET A N 1
ATOM 629 C CA . MET A 1 81 ? 3.503 6.867 -8.437 1.00 83.06 81 MET A CA 1
ATOM 630 C C . MET A 1 81 ? 2.592 7.927 -9.063 1.00 83.06 81 MET A C 1
ATOM 632 O O . MET A 1 81 ? 2.915 9.113 -9.045 1.00 83.06 81 MET A O 1
ATOM 636 N N . GLU A 1 82 ? 1.460 7.483 -9.603 1.00 81.88 82 GLU A N 1
ATOM 637 C CA . GLU A 1 82 ? 0.339 8.303 -10.073 1.00 81.88 82 GLU A CA 1
ATOM 638 C C . GLU A 1 82 ? -0.722 8.474 -8.964 1.00 81.88 82 GLU A C 1
ATOM 640 O O . GLU A 1 82 ? -0.742 7.722 -7.989 1.00 81.88 82 GLU A O 1
ATOM 645 N N . GLU A 1 83 ? -1.661 9.417 -9.130 1.00 78.50 83 GLU A N 1
ATOM 646 C CA . GLU A 1 83 ? -2.737 9.696 -8.151 1.00 78.50 83 GLU A CA 1
ATOM 647 C C . GLU A 1 83 ? -3.520 8.429 -7.767 1.00 78.50 83 GLU A C 1
ATOM 649 O O . GLU A 1 83 ? -3.816 8.177 -6.596 1.00 78.50 83 GLU A O 1
ATOM 654 N N . ARG A 1 84 ? -3.815 7.593 -8.766 1.00 85.12 84 ARG A N 1
ATOM 655 C CA . ARG A 1 84 ? -4.577 6.351 -8.593 1.00 85.12 84 ARG A CA 1
ATOM 656 C C . ARG A 1 84 ? -3.826 5.267 -7.824 1.00 85.12 84 ARG A C 1
ATOM 658 O O . ARG A 1 84 ? -4.473 4.393 -7.252 1.00 85.12 84 ARG A O 1
ATOM 665 N N . ASP A 1 85 ? -2.496 5.295 -7.807 1.00 87.44 85 ASP A N 1
ATOM 666 C CA . ASP A 1 85 ? -1.707 4.200 -7.243 1.00 87.44 85 ASP A CA 1
ATOM 667 C C . ASP A 1 85 ? -1.794 4.193 -5.715 1.00 87.44 85 ASP A C 1
ATOM 669 O O . ASP A 1 85 ? -1.960 3.132 -5.111 1.00 87.44 85 ASP A O 1
ATOM 673 N N . LEU A 1 86 ? -1.756 5.373 -5.080 1.00 88.31 86 LEU A N 1
ATOM 674 C CA . LEU A 1 86 ? -1.955 5.469 -3.634 1.00 88.31 86 LEU A CA 1
ATOM 675 C C . LEU A 1 86 ? -3.379 5.057 -3.251 1.00 88.31 86 LEU A C 1
ATOM 677 O O . LEU A 1 86 ? -3.552 4.261 -2.330 1.00 88.31 86 LEU A O 1
ATOM 681 N N . ALA A 1 87 ? -4.389 5.554 -3.971 1.00 89.62 87 ALA A N 1
ATOM 682 C CA . ALA A 1 87 ? -5.781 5.180 -3.726 1.00 89.62 87 ALA A CA 1
ATOM 683 C C . ALA A 1 87 ? -5.972 3.656 -3.817 1.00 89.62 87 ALA A C 1
ATOM 685 O O . ALA A 1 87 ? -6.592 3.049 -2.943 1.00 89.62 87 ALA A O 1
ATOM 686 N N . PHE A 1 88 ? -5.356 3.026 -4.818 1.00 91.62 88 PHE A N 1
ATOM 687 C CA . PHE A 1 88 ? -5.353 1.577 -4.971 1.00 91.62 88 PHE A CA 1
ATOM 688 C C . PHE A 1 88 ? -4.662 0.860 -3.799 1.00 91.62 88 PHE A C 1
ATOM 690 O O . PHE A 1 88 ? -5.197 -0.115 -3.272 1.00 91.62 88 PHE A O 1
ATOM 697 N N . LEU A 1 89 ? -3.494 1.334 -3.351 1.00 92.19 89 LEU A N 1
ATOM 698 C CA . LEU A 1 89 ? -2.792 0.752 -2.200 1.00 92.19 89 LEU A CA 1
ATOM 699 C C . LEU A 1 89 ? -3.625 0.820 -0.915 1.00 92.19 89 LEU A C 1
ATOM 701 O O . LEU A 1 89 ? -3.664 -0.159 -0.165 1.00 92.19 89 LEU A O 1
ATOM 705 N N . LEU A 1 90 ? -4.306 1.942 -0.674 1.00 93.69 90 LEU A N 1
ATOM 706 C CA . LEU A 1 90 ? -5.202 2.115 0.471 1.00 93.69 90 LEU A CA 1
ATOM 707 C C . LEU A 1 90 ? -6.412 1.179 0.380 1.00 93.69 90 LEU A C 1
ATOM 709 O O . LEU A 1 90 ? -6.734 0.509 1.359 1.00 93.69 90 LEU A O 1
ATOM 713 N N . GLU A 1 91 ? -7.026 1.053 -0.801 1.00 93.69 91 GLU A N 1
ATOM 714 C CA . GLU A 1 91 ? -8.125 0.108 -1.048 1.00 93.69 91 GLU A CA 1
ATOM 715 C C . GLU A 1 91 ? -7.701 -1.341 -0.753 1.00 93.69 91 GLU A C 1
ATOM 717 O O . GLU A 1 91 ? -8.452 -2.118 -0.156 1.00 93.69 91 GLU A O 1
ATOM 722 N N . LYS A 1 92 ? -6.473 -1.718 -1.132 1.00 94.44 92 LYS A N 1
ATOM 723 C CA . LYS A 1 92 ? -5.929 -3.061 -0.883 1.00 94.44 92 LYS A CA 1
ATOM 724 C C . LYS A 1 92 ? -5.446 -3.283 0.547 1.00 94.44 92 LYS A C 1
ATOM 726 O O . LYS A 1 92 ? -5.106 -4.422 0.868 1.00 94.44 92 LYS A O 1
ATOM 731 N N . SER A 1 93 ? -5.466 -2.265 1.404 1.00 96.56 93 SER A N 1
ATOM 732 C CA . SER A 1 93 ? -4.941 -2.318 2.773 1.00 96.56 93 SER A CA 1
ATOM 733 C C . SER A 1 93 ? -6.018 -1.902 3.791 1.00 96.56 93 SER A C 1
ATOM 735 O O . SER A 1 93 ? -5.908 -0.852 4.422 1.00 96.56 93 SER A O 1
ATOM 737 N N . PRO A 1 94 ? -7.080 -2.713 3.980 1.00 96.38 94 PRO A N 1
ATOM 738 C CA . PRO A 1 94 ? -8.281 -2.323 4.733 1.00 96.38 94 PRO A CA 1
ATOM 739 C C . PRO A 1 94 ? -8.072 -2.133 6.245 1.00 96.38 94 PRO A C 1
ATOM 741 O O . PRO A 1 94 ? -8.992 -1.701 6.936 1.00 96.38 94 PRO A O 1
ATOM 744 N N . VAL A 1 95 ? -6.899 -2.497 6.769 1.00 98.12 95 VAL A N 1
ATOM 745 C CA . VAL A 1 95 ? -6.528 -2.363 8.188 1.00 98.12 95 VAL A CA 1
ATOM 746 C C . VAL A 1 95 ? -5.290 -1.484 8.384 1.00 98.12 95 VAL A C 1
ATOM 748 O O . VAL A 1 95 ? -4.692 -1.505 9.456 1.00 98.12 95 VAL A O 1
ATOM 751 N N . LEU A 1 96 ? -4.900 -0.712 7.365 1.00 98.56 96 LEU A N 1
ATOM 752 C CA . LEU A 1 96 ? -3.741 0.173 7.431 1.00 98.56 96 LEU A CA 1
ATOM 753 C C . LEU A 1 96 ? -3.971 1.272 8.468 1.00 98.56 96 LEU A C 1
ATOM 755 O O . LEU A 1 96 ? -4.940 2.014 8.349 1.00 98.56 96 LEU A O 1
ATOM 759 N N . GLU A 1 97 ? -3.087 1.384 9.458 1.00 98.44 97 GLU A N 1
ATOM 760 C CA . GLU A 1 97 ? -3.179 2.341 10.568 1.00 98.44 97 GLU A CA 1
ATOM 761 C C . GLU A 1 97 ? -2.172 3.494 10.412 1.00 98.44 97 GLU A C 1
ATOM 763 O O . GLU A 1 97 ? -2.474 4.628 10.797 1.00 98.44 97 GLU A O 1
ATOM 768 N N . PHE A 1 98 ? -1.010 3.232 9.805 1.00 98.25 98 PHE A N 1
ATOM 769 C CA . PHE A 1 98 ? 0.075 4.195 9.623 1.00 98.25 98 PHE A CA 1
ATOM 770 C C . PHE A 1 98 ? 0.569 4.238 8.173 1.00 98.25 98 PHE A C 1
ATOM 772 O O . PHE A 1 98 ? 0.903 3.206 7.585 1.00 98.25 98 PHE A O 1
ATOM 779 N N . LEU A 1 99 ? 0.664 5.450 7.626 1.00 95.81 99 LEU A N 1
ATOM 780 C CA . LEU A 1 99 ? 1.223 5.731 6.309 1.00 95.81 99 LEU A CA 1
ATOM 781 C C . LEU A 1 99 ? 2.332 6.777 6.430 1.00 95.81 99 LEU A C 1
ATOM 783 O O . LEU A 1 99 ? 2.100 7.877 6.929 1.00 95.81 99 LEU A O 1
ATOM 787 N N . PHE A 1 100 ? 3.515 6.455 5.916 1.00 93.75 100 PHE A N 1
ATOM 788 C CA . PHE A 1 100 ? 4.605 7.411 5.767 1.00 93.75 100 PHE A CA 1
ATOM 789 C C . PHE A 1 100 ? 5.028 7.527 4.307 1.00 93.75 100 PHE A C 1
ATOM 791 O O . PHE A 1 100 ? 5.294 6.516 3.655 1.00 93.75 100 PHE A O 1
ATOM 798 N N . ILE A 1 101 ? 5.107 8.757 3.803 1.00 89.81 101 ILE A N 1
ATOM 799 C CA . ILE A 1 101 ? 5.539 9.057 2.436 1.00 89.81 101 ILE A CA 1
ATOM 800 C C . ILE A 1 101 ? 6.726 10.018 2.501 1.00 89.81 101 ILE A C 1
ATOM 802 O O . ILE A 1 101 ? 6.624 11.106 3.063 1.00 89.81 101 ILE A O 1
ATOM 806 N N . MET A 1 102 ? 7.854 9.621 1.913 1.00 86.94 102 MET A N 1
ATOM 807 C CA . MET A 1 102 ? 9.078 10.417 1.860 1.00 86.94 102 MET A CA 1
ATOM 808 C C . MET A 1 102 ? 9.548 10.630 0.421 1.00 86.94 102 MET A C 1
ATOM 810 O O . MET A 1 102 ? 9.747 9.656 -0.305 1.00 86.94 102 MET A O 1
ATOM 814 N N . GLY A 1 103 ? 9.820 11.884 0.036 1.00 76.56 103 GLY A N 1
ATOM 815 C CA . GLY A 1 103 ? 10.582 12.225 -1.177 1.00 76.56 103 GLY A CA 1
ATOM 816 C C . GLY A 1 103 ? 10.015 11.677 -2.493 1.00 76.56 103 GLY A C 1
ATOM 817 O O . GLY A 1 103 ? 10.774 11.400 -3.427 1.00 76.56 103 GLY A O 1
ATOM 818 N N . ASN A 1 104 ? 8.696 11.477 -2.555 1.00 65.75 104 ASN A N 1
ATOM 819 C CA . ASN A 1 104 ? 8.002 10.992 -3.744 1.00 65.75 104 ASN A CA 1
ATOM 820 C C . ASN A 1 104 ? 8.273 11.933 -4.932 1.00 65.75 104 ASN A C 1
ATOM 822 O O . ASN A 1 104 ? 8.130 13.144 -4.807 1.00 65.75 104 ASN A O 1
ATOM 826 N N . GLN A 1 105 ? 8.691 11.380 -6.072 1.00 58.31 105 GLN A N 1
ATOM 827 C CA . GLN A 1 105 ? 9.072 12.147 -7.273 1.00 58.31 105 GLN A CA 1
ATOM 828 C C . GLN A 1 105 ? 7.873 12.425 -8.188 1.00 58.31 105 GLN A C 1
ATOM 830 O O . GLN A 1 105 ? 8.013 12.487 -9.411 1.00 58.31 105 GLN A O 1
ATOM 835 N N . ALA A 1 106 ? 6.675 12.509 -7.620 1.00 55.94 106 ALA A N 1
ATOM 836 C CA . ALA A 1 106 ? 5.515 12.839 -8.412 1.00 55.94 106 ALA A CA 1
ATOM 837 C C . ALA A 1 106 ? 5.583 14.341 -8.745 1.00 55.94 106 ALA A C 1
ATOM 839 O O . ALA A 1 106 ? 5.903 15.203 -7.928 1.00 55.94 106 ALA A O 1
ATOM 840 N N . GLY A 1 107 ? 5.469 14.644 -10.033 1.00 53.62 107 GLY A N 1
ATOM 841 C CA . GLY A 1 107 ? 5.394 16.015 -10.498 1.00 53.62 107 GLY A CA 1
ATOM 842 C C . GLY A 1 107 ? 3.972 16.508 -10.288 1.00 53.62 107 GLY A C 1
ATOM 843 O O . GLY A 1 107 ? 3.124 16.237 -11.130 1.00 53.62 107 GLY A O 1
ATOM 844 N N . GLY A 1 108 ? 3.711 17.216 -9.189 1.00 60.03 108 GLY A N 1
ATOM 845 C CA . GLY A 1 108 ? 2.455 17.947 -8.975 1.00 60.03 108 GLY A CA 1
ATOM 846 C C . GLY A 1 108 ? 1.193 17.078 -8.922 1.00 60.03 108 GLY A C 1
ATOM 847 O O . GLY A 1 108 ? 0.116 17.547 -9.292 1.00 60.03 108 GLY A O 1
ATOM 848 N N . VAL A 1 109 ? 1.309 15.819 -8.500 1.00 69.00 109 VAL A N 1
ATOM 849 C CA . VAL A 1 109 ? 0.181 14.899 -8.347 1.00 69.00 109 VAL A CA 1
ATOM 850 C C . VAL A 1 109 ? -0.484 15.163 -7.001 1.00 69.00 109 VAL A C 1
ATOM 852 O O . VAL A 1 109 ? 0.154 15.067 -5.959 1.00 69.00 109 VAL A O 1
ATOM 855 N N . ARG A 1 110 ? -1.786 15.460 -6.995 1.00 76.75 110 ARG A N 1
ATOM 856 C CA . ARG A 1 110 ? -2.537 15.543 -5.735 1.00 76.75 110 ARG A CA 1
ATOM 857 C C . ARG A 1 110 ? -2.798 14.146 -5.209 1.00 76.75 110 ARG A C 1
ATOM 859 O O . ARG A 1 110 ? -3.323 13.303 -5.933 1.00 76.75 110 ARG A O 1
ATOM 866 N N . LEU A 1 111 ? -2.458 13.893 -3.952 1.00 81.44 111 LEU A N 1
ATOM 867 C CA . LEU A 1 111 ? -2.708 12.597 -3.332 1.00 81.44 111 LEU A CA 1
ATOM 868 C C . LEU A 1 111 ? -4.041 12.622 -2.601 1.00 81.44 111 LEU A C 1
ATOM 870 O O . LEU A 1 111 ? -4.236 13.393 -1.666 1.00 81.44 111 LEU A O 1
ATOM 874 N N . ARG A 1 112 ? -4.957 11.742 -3.004 1.00 87.19 112 ARG A N 1
ATOM 875 C CA . ARG A 1 112 ? -6.275 11.623 -2.379 1.00 87.19 112 ARG A CA 1
ATOM 876 C C . ARG A 1 112 ? -6.279 10.495 -1.362 1.00 87.19 112 ARG A C 1
ATOM 878 O O . ARG A 1 112 ? -6.066 9.331 -1.702 1.00 87.19 112 ARG A O 1
ATOM 885 N N . LEU A 1 113 ? -6.551 10.842 -0.112 1.00 89.88 113 LEU A N 1
ATOM 886 C CA . LEU A 1 113 ? -6.583 9.901 0.995 1.00 89.88 113 LEU A CA 1
ATOM 887 C C . LEU A 1 113 ? -8.018 9.433 1.256 1.00 89.88 113 LEU A C 1
ATOM 889 O O . LEU A 1 113 ? -8.861 10.196 1.735 1.00 89.88 113 LEU A 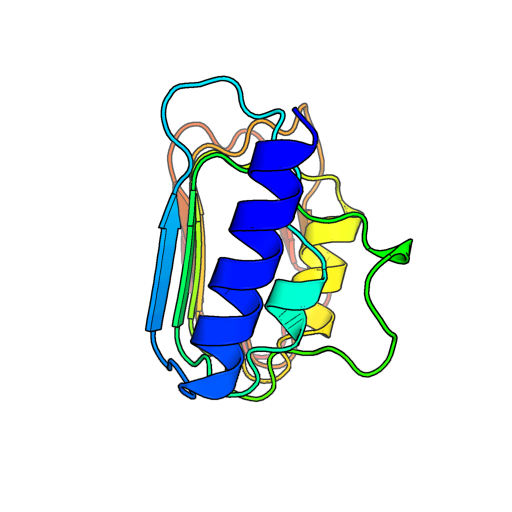O 1
ATOM 893 N N . VAL A 1 114 ? -8.272 8.159 0.952 1.00 94.00 114 VAL A N 1
ATOM 894 C CA . VAL A 1 114 ? -9.518 7.450 1.266 1.00 94.00 114 VAL A CA 1
ATOM 895 C C . VAL A 1 114 ? -9.159 6.176 2.025 1.00 94.00 114 VAL A C 1
ATOM 897 O O . VAL A 1 114 ? -8.600 5.243 1.451 1.00 94.00 114 VAL A O 1
ATOM 900 N N . SER A 1 115 ? -9.427 6.137 3.329 1.00 95.12 115 SER A N 1
ATOM 901 C CA . SER A 1 115 ? -9.179 4.959 4.163 1.00 95.12 115 SER A CA 1
ATOM 902 C C . SER A 1 115 ? -9.961 5.006 5.473 1.00 95.12 115 SER A C 1
ATOM 904 O O . SER A 1 115 ? -9.840 5.935 6.263 1.00 95.12 115 SER A O 1
ATOM 906 N N . HIS A 1 116 ? -10.694 3.935 5.763 1.00 95.88 116 HIS A N 1
ATOM 907 C CA . HIS A 1 116 ? -11.505 3.817 6.978 1.00 95.88 116 HIS A CA 1
ATOM 908 C C . HIS A 1 116 ? -10.742 3.246 8.182 1.00 95.88 116 HIS A C 1
ATOM 910 O O . HIS A 1 116 ? -11.312 3.090 9.265 1.00 95.88 116 HIS A O 1
ATOM 916 N N . SER A 1 117 ? -9.468 2.899 8.009 1.00 97.94 117 SER A N 1
ATOM 917 C CA . SER A 1 117 ? -8.611 2.346 9.062 1.00 97.94 117 SER A CA 1
ATOM 918 C C . SER A 1 117 ? -7.465 3.270 9.448 1.00 97.94 117 SER A C 1
ATOM 920 O O . SER A 1 117 ? -6.935 3.122 10.546 1.00 97.94 117 SER A O 1
ATOM 922 N N . LEU A 1 118 ? -7.091 4.203 8.571 1.00 97.81 118 LEU A N 1
ATOM 923 C CA . LEU A 1 118 ? -5.881 4.996 8.725 1.00 97.81 118 LEU A CA 1
ATOM 924 C C . LEU A 1 118 ? -6.006 5.989 9.875 1.00 97.81 118 LEU A C 1
ATOM 926 O O . LEU A 1 118 ? -6.974 6.740 9.949 1.00 97.81 118 LEU A O 1
ATOM 930 N N . ARG A 1 119 ? -5.009 5.984 10.764 1.00 98.06 119 ARG A N 1
ATOM 931 C CA . ARG A 1 119 ? -4.976 6.788 11.995 1.00 98.06 119 ARG A CA 1
ATOM 932 C C . ARG A 1 119 ? -3.886 7.841 11.963 1.00 98.06 119 ARG A C 1
ATOM 934 O O . ARG A 1 119 ? -4.027 8.892 12.580 1.00 98.06 119 ARG A O 1
ATOM 941 N N . CYS A 1 120 ? -2.795 7.569 11.257 1.00 97.19 120 CYS A N 1
ATOM 942 C CA . CYS A 1 120 ? -1.662 8.471 11.180 1.00 97.19 120 CYS A CA 1
ATOM 943 C C . CYS A 1 120 ? -1.098 8.527 9.764 1.00 97.19 120 CYS A C 1
ATOM 945 O O . CYS A 1 120 ? -0.806 7.494 9.160 1.00 97.19 120 CYS A O 1
ATOM 947 N N . VAL A 1 121 ? -0.889 9.748 9.282 1.00 94.06 121 VAL A N 1
ATOM 948 C CA . VAL A 1 121 ? -0.165 10.044 8.049 1.00 94.06 121 VAL A CA 1
ATOM 949 C C . VAL A 1 121 ? 1.008 10.943 8.390 1.00 94.06 121 VAL A C 1
ATOM 951 O O . VAL A 1 121 ? 0.851 11.942 9.090 1.00 94.06 121 VAL A O 1
ATOM 954 N N . GLN A 1 122 ? 2.183 10.588 7.894 1.00 92.06 122 GLN A N 1
ATOM 955 C CA . GLN A 1 122 ? 3.368 11.420 7.994 1.00 92.06 122 GLN A CA 1
ATOM 956 C C . GLN A 1 122 ? 3.962 11.627 6.603 1.00 92.06 122 GLN A C 1
ATOM 958 O O . GLN A 1 122 ? 4.127 10.682 5.831 1.00 92.06 122 GLN A O 1
ATOM 963 N N . LEU A 1 123 ? 4.293 12.872 6.297 1.00 88.25 123 LEU A N 1
ATOM 964 C CA . LEU A 1 123 ? 4.992 13.273 5.087 1.00 88.25 123 LEU A CA 1
ATOM 965 C C . LEU A 1 123 ? 6.389 13.745 5.480 1.00 88.25 123 LEU A C 1
ATOM 967 O O . LEU A 1 123 ? 6.601 14.262 6.576 1.00 88.25 123 LEU A O 1
ATOM 971 N N . GLY A 1 124 ? 7.375 13.496 4.627 1.00 81.50 124 GLY A N 1
ATOM 972 C CA . GLY A 1 124 ? 8.751 13.903 4.888 1.00 81.50 124 GLY A CA 1
ATOM 973 C C . GLY A 1 124 ? 9.511 14.220 3.610 1.00 81.50 124 GLY A C 1
ATOM 974 O O . GLY A 1 124 ? 9.225 13.641 2.568 1.00 81.50 124 GLY A O 1
ATOM 975 N N . PHE A 1 125 ? 10.510 15.103 3.726 1.00 68.44 125 PHE A N 1
ATOM 976 C CA . PHE A 1 125 ? 11.426 15.555 2.665 1.00 68.44 125 PHE A CA 1
ATOM 977 C C . PHE A 1 125 ? 10.755 15.936 1.334 1.00 68.44 125 PHE A C 1
ATOM 979 O O . PHE A 1 125 ? 10.350 15.074 0.560 1.00 68.44 125 PHE A O 1
ATOM 986 N N . SER A 1 126 ? 10.761 17.234 1.008 1.00 57.12 126 SER A N 1
ATOM 987 C CA . SER A 1 126 ? 10.455 17.737 -0.345 1.00 57.12 126 SER A CA 1
ATOM 988 C C . SER A 1 126 ? 9.090 17.307 -0.897 1.00 57.12 126 SER A C 1
ATOM 990 O O . SER A 1 126 ? 8.915 17.239 -2.110 1.00 57.12 126 SER A O 1
ATOM 992 N N . PHE A 1 127 ? 8.127 17.006 -0.024 1.00 62.16 127 PHE A N 1
ATOM 993 C CA . PHE A 1 127 ? 6.760 16.741 -0.438 1.00 62.16 127 PHE A CA 1
ATOM 994 C C . PHE A 1 127 ? 6.090 18.090 -0.731 1.00 62.16 127 PHE A C 1
ATOM 996 O O . PHE A 1 127 ? 5.597 18.762 0.168 1.00 62.16 127 PHE A O 1
ATOM 1003 N N . SER A 1 128 ? 6.188 18.546 -1.980 1.00 56.47 128 SER A N 1
ATOM 1004 C CA . SER A 1 128 ? 5.603 19.815 -2.447 1.00 56.47 128 SER A CA 1
ATOM 1005 C C . SER A 1 128 ? 4.180 19.654 -2.991 1.00 56.47 128 SER A C 1
ATOM 1007 O O . SER A 1 128 ? 3.661 20.571 -3.621 1.00 56.47 128 SER A O 1
ATOM 1009 N N . GLU A 1 129 ? 3.578 18.480 -2.808 1.00 64.75 129 GLU A N 1
ATOM 1010 C CA . GLU A 1 129 ? 2.281 18.118 -3.372 1.00 64.75 129 GLU A CA 1
ATOM 1011 C C . GLU A 1 129 ? 1.155 18.287 -2.345 1.00 64.75 129 GLU A C 1
ATOM 1013 O O . GLU A 1 129 ? 1.351 18.074 -1.147 1.00 64.75 129 GLU A O 1
ATOM 1018 N N . ASP A 1 130 ? -0.040 18.647 -2.817 1.00 71.88 130 ASP A N 1
ATOM 1019 C CA . ASP A 1 130 ? -1.231 18.726 -1.969 1.00 71.88 130 ASP A CA 1
ATOM 1020 C C . ASP A 1 130 ? -1.753 17.317 -1.647 1.00 71.88 130 ASP A C 1
ATOM 1022 O O . ASP A 1 130 ? -1.925 16.474 -2.537 1.00 71.88 130 ASP A O 1
ATOM 1026 N N . ILE A 1 131 ? -2.035 17.069 -0.363 1.00 81.88 131 ILE A N 1
ATOM 1027 C CA . ILE A 1 131 ? -2.785 15.890 0.083 1.00 81.88 131 ILE A CA 1
ATOM 1028 C C . ILE A 1 131 ? -4.211 16.302 0.406 1.00 81.88 131 ILE A C 1
ATOM 1030 O O . ILE A 1 131 ? -4.456 17.034 1.364 1.00 81.88 131 ILE A O 1
ATOM 1034 N N . ASP A 1 132 ? -5.148 15.736 -0.342 1.00 87.75 132 ASP A N 1
ATOM 1035 C CA . ASP A 1 132 ? -6.573 15.890 -0.108 1.00 87.75 132 ASP A CA 1
ATOM 1036 C C . ASP A 1 132 ? -7.073 14.721 0.745 1.00 87.75 132 ASP A C 1
ATOM 1038 O O . ASP A 1 132 ? -7.170 13.577 0.288 1.00 87.75 132 ASP A O 1
ATOM 1042 N N . VAL A 1 133 ? -7.420 14.998 2.003 1.00 90.12 133 VAL A N 1
ATOM 1043 C CA . VAL A 1 133 ? -8.113 14.025 2.856 1.00 90.12 133 VAL A CA 1
ATOM 1044 C C . VAL A 1 133 ? -9.588 14.008 2.472 1.00 90.12 133 VAL A C 1
ATOM 1046 O O . VAL A 1 133 ? -10.340 14.910 2.830 1.00 90.12 133 VAL A O 1
ATOM 1049 N N . VAL A 1 134 ? -9.993 12.990 1.711 1.00 92.75 134 VAL A N 1
ATOM 1050 C CA . VAL A 1 134 ? -11.346 12.899 1.140 1.00 92.75 134 VAL A CA 1
ATOM 1051 C C . VAL A 1 134 ? -12.288 12.145 2.072 1.00 92.75 134 VAL A C 1
ATOM 1053 O O . VAL A 1 134 ? -13.374 12.630 2.368 1.00 92.75 134 VAL A O 1
ATOM 1056 N N . ASP A 1 135 ? -11.882 10.956 2.517 1.00 94.38 135 ASP A N 1
ATOM 1057 C CA . ASP A 1 135 ? -12.709 10.083 3.355 1.00 94.38 135 ASP A CA 1
ATOM 1058 C C . ASP A 1 135 ? -11.815 9.211 4.245 1.00 94.38 135 ASP A C 1
ATOM 1060 O O . ASP A 1 135 ? -11.417 8.097 3.891 1.00 94.38 135 ASP A O 1
ATOM 1064 N N . ALA A 1 136 ? -11.423 9.776 5.388 1.00 95.69 136 ALA A N 1
ATOM 1065 C CA . ALA A 1 136 ? -10.573 9.114 6.372 1.00 95.69 136 ALA A CA 1
ATOM 1066 C C . ALA A 1 136 ? -11.085 9.339 7.807 1.00 95.69 136 ALA A C 1
ATOM 1068 O O . ALA A 1 136 ? -10.452 10.046 8.592 1.00 95.69 136 ALA A O 1
ATOM 1069 N N . PRO A 1 137 ? -12.236 8.751 8.185 1.00 96.31 137 PRO A N 1
ATOM 1070 C CA . PRO A 1 137 ? -12.938 9.080 9.431 1.00 96.31 137 PRO A CA 1
ATOM 1071 C C . PRO A 1 137 ? -12.183 8.694 10.711 1.00 96.31 137 PRO A C 1
ATOM 1073 O O . PRO A 1 137 ? -12.541 9.153 11.792 1.00 96.31 137 PRO A O 1
ATOM 1076 N N . ARG A 1 138 ? -11.161 7.833 10.614 1.00 97.25 138 ARG A N 1
ATOM 1077 C CA . ARG A 1 138 ? -10.319 7.413 11.748 1.00 97.25 138 ARG A CA 1
ATOM 1078 C C . ARG A 1 138 ? -8.987 8.153 11.834 1.00 97.25 138 ARG A C 1
ATOM 1080 O O . ARG A 1 138 ? -8.185 7.822 12.704 1.00 97.25 138 ARG A O 1
ATOM 1087 N N . LEU A 1 139 ? -8.736 9.123 10.953 1.00 97.56 139 LEU A N 1
ATOM 1088 C CA . LEU A 1 139 ? -7.470 9.839 10.927 1.00 97.56 139 LEU A CA 1
ATOM 1089 C C . LEU A 1 139 ? -7.344 10.730 12.170 1.00 97.56 139 LEU A C 1
ATOM 1091 O O . LEU A 1 139 ? -8.108 11.670 12.357 1.00 97.56 139 LEU A O 1
ATOM 1095 N N . GLU A 1 140 ? -6.363 10.431 13.015 1.00 97.00 140 GLU A N 1
ATOM 1096 C CA . GLU A 1 140 ? -6.087 11.152 14.262 1.00 97.00 140 GLU A CA 1
ATOM 1097 C C . GLU A 1 140 ? -4.940 12.154 14.092 1.00 97.00 140 GLU A C 1
ATOM 1099 O O . GLU A 1 140 ? -4.893 13.174 14.778 1.00 97.00 140 GLU A O 1
ATOM 1104 N N . ARG A 1 141 ? -3.971 11.843 13.220 1.00 95.50 141 ARG A N 1
ATOM 1105 C CA . ARG A 1 141 ? -2.729 12.611 13.064 1.00 95.50 141 ARG A CA 1
ATOM 1106 C C . ARG A 1 141 ? -2.332 12.742 11.597 1.00 95.50 141 ARG A C 1
ATOM 1108 O O . ARG A 1 141 ? -2.244 11.743 10.886 1.00 95.50 141 ARG A O 1
ATOM 1115 N N . LEU A 1 142 ? -2.031 13.969 11.182 1.00 91.88 142 LEU A N 1
ATOM 1116 C CA . LEU A 1 142 ? -1.435 14.302 9.892 1.00 91.88 142 LEU A CA 1
ATOM 1117 C C . LEU A 1 142 ? -0.227 15.207 10.150 1.00 91.88 142 LEU A C 1
ATOM 1119 O O . LEU A 1 142 ? -0.386 16.313 10.662 1.00 91.88 142 LEU A O 1
ATOM 1123 N N . PHE A 1 143 ? 0.968 14.717 9.831 1.00 87.38 143 PHE A N 1
ATOM 1124 C CA . PHE A 1 143 ? 2.226 15.453 9.950 1.00 87.38 143 PHE A CA 1
ATOM 1125 C C . PHE A 1 143 ? 2.762 15.761 8.554 1.00 87.38 143 PHE A C 1
ATOM 1127 O O . PHE A 1 143 ? 2.863 14.846 7.734 1.00 87.38 143 PHE A O 1
ATOM 1134 N N . GLN A 1 144 ? 3.091 17.026 8.299 1.00 79.25 144 GLN A N 1
ATOM 1135 C CA . GLN A 1 144 ? 3.584 17.522 7.012 1.00 79.25 144 GLN A CA 1
ATOM 1136 C C . GLN A 1 144 ? 4.967 18.152 7.163 1.00 79.25 144 GLN A C 1
ATOM 1138 O O . GLN A 1 144 ? 5.205 18.772 8.227 1.00 79.25 144 GLN A O 1
#

Foldseek 3Di:
DVVVVVVQLVVLVVLLVVLDAEDAEEDDDDDQPAEHDLSNLSSQSYQEYAYYSYEYHDLVNHPPPRANARHAYYHAEQYEYAQVRLVSNQVRHQQHAEYEYENYPDDQHEHEDAYARYAEYAYYDPPPYHYHDDHHVNHNYYHD

pLDDT: mean 86.05, std 11.49, range [53.62, 98.62]

Radius of gyration: 14.49 Å; chains: 1; bounding box: 34×39×32 Å